Protein AF-A0A1M5QY00-F1 (afdb_monomer_lite)

Foldseek 3Di:
DEWDDWDWDCAPDPVHGAIKIKTKDQQDVQQQPFLVNPPCLLVLLCVVQVVCVVVVVCNVPGNRLVVVLLSLLLSLLVVLVQVVQQPDWDWDDDPVRMIIIIGTGHDPVSSVVSNVVSQCSSCVSVVHHHPDDDPPPDDDDDDDDDDDDDDDDDDDDDDDDD

pLDDT: mean 71.39, std 20.68, range [25.5, 92.38]

Sequence (162 aa):
MRLIEQHYLKGPNRWGRGNYLRLLIDLGDLHLAASADLPGVAERLTALLPGLEVRADVLQHQGLLAEMLGMVMLEMQRAAGNGSAAERLQLLIGRKGQVRMLISCESEAEGVKACAAAFAIFAAVLGERPAGQAAPRLPPKEVAPVALAMAAAMPAGTMHAP

Structure (mmCIF, N/CA/C/O backbone):
data_AF-A0A1M5QY00-F1
#
_entry.id   AF-A0A1M5QY00-F1
#
loop_
_atom_site.group_PDB
_atom_site.id
_atom_site.type_symbol
_atom_site.label_atom_id
_atom_site.label_alt_id
_atom_site.label_comp_id
_atom_site.label_asym_id
_atom_site.label_entity_id
_atom_site.label_seq_id
_atom_site.pdbx_PDB_ins_code
_atom_site.Cartn_x
_atom_site.Cartn_y
_atom_site.Cartn_z
_atom_site.occupancy
_atom_site.B_iso_or_equiv
_atom_site.auth_seq_id
_atom_site.auth_comp_id
_atom_site.auth_asym_id
_atom_site.auth_atom_id
_atom_site.pdbx_PDB_model_num
ATOM 1 N N . MET A 1 1 ? -9.649 -4.854 7.043 1.00 85.25 1 MET A N 1
ATOM 2 C CA . MET A 1 1 ? -9.308 -4.365 5.667 1.00 85.25 1 MET A CA 1
ATOM 3 C C . MET A 1 1 ? -9.172 -5.535 4.677 1.00 85.25 1 MET A C 1
ATOM 5 O O . MET A 1 1 ? -8.660 -6.577 5.074 1.00 85.25 1 MET A O 1
ATOM 9 N N . ARG A 1 2 ? -9.581 -5.398 3.399 1.00 88.56 2 ARG A N 1
ATOM 10 C CA . ARG A 1 2 ? -9.502 -6.472 2.375 1.00 88.56 2 ARG A CA 1
ATOM 11 C C . ARG A 1 2 ? -9.105 -5.976 0.973 1.00 88.56 2 ARG A C 1
ATOM 13 O O . ARG A 1 2 ? -9.612 -4.962 0.510 1.00 88.56 2 ARG A O 1
ATOM 20 N N . LEU A 1 3 ? -8.260 -6.728 0.261 1.00 89.50 3 LEU A N 1
ATOM 21 C CA . LEU A 1 3 ? -8.007 -6.523 -1.173 1.00 89.50 3 LEU A CA 1
ATOM 22 C C . LEU A 1 3 ? -9.107 -7.224 -1.990 1.00 89.50 3 LEU A C 1
ATOM 24 O O . LEU A 1 3 ? -9.299 -8.432 -1.857 1.00 89.50 3 LEU A O 1
ATOM 28 N N . ILE A 1 4 ? -9.853 -6.463 -2.793 1.00 90.44 4 ILE A N 1
ATOM 29 C CA . ILE A 1 4 ? -11.026 -6.939 -3.545 1.00 90.44 4 ILE A CA 1
ATOM 30 C C . ILE A 1 4 ? -10.657 -7.284 -4.986 1.00 90.44 4 ILE A C 1
ATOM 32 O O . ILE A 1 4 ? -10.998 -8.359 -5.467 1.00 90.44 4 ILE A O 1
ATOM 36 N N . GLU A 1 5 ? -9.954 -6.381 -5.668 1.00 90.56 5 GLU A N 1
ATOM 37 C CA . GLU A 1 5 ? -9.487 -6.590 -7.040 1.00 90.56 5 GLU A CA 1
ATOM 38 C C . GLU A 1 5 ? -8.031 -6.174 -7.177 1.00 90.56 5 GLU A C 1
ATOM 40 O O . GLU A 1 5 ? -7.592 -5.193 -6.572 1.00 90.56 5 GLU A O 1
ATOM 45 N N . GLN A 1 6 ? -7.326 -6.866 -8.066 1.00 92.12 6 GLN A N 1
ATOM 46 C CA . GLN A 1 6 ? -5.998 -6.498 -8.515 1.00 92.12 6 GLN A CA 1
ATOM 47 C C . GLN A 1 6 ? -5.881 -6.789 -10.008 1.00 92.12 6 GLN A C 1
ATOM 49 O O . GLN A 1 6 ? -6.037 -7.927 -10.437 1.00 92.12 6 GLN A O 1
ATOM 54 N N . HIS A 1 7 ? -5.601 -5.754 -10.794 1.00 91.75 7 HIS A N 1
ATOM 55 C CA . HIS A 1 7 ? -5.438 -5.867 -12.237 1.00 91.75 7 HIS A CA 1
ATOM 56 C C . HIS A 1 7 ? -4.179 -5.149 -12.689 1.00 91.75 7 HIS A C 1
ATOM 58 O O . HIS A 1 7 ? -4.009 -3.959 -12.424 1.00 91.75 7 HIS A O 1
ATOM 64 N N . TYR A 1 8 ? -3.330 -5.867 -13.413 1.00 90.25 8 TYR A N 1
ATOM 65 C CA . TYR A 1 8 ? -2.214 -5.274 -14.123 1.00 90.25 8 TYR A CA 1
ATOM 66 C C . TYR A 1 8 ? -2.689 -4.690 -15.453 1.00 90.25 8 TYR A C 1
ATOM 68 O O . TYR A 1 8 ? -3.460 -5.292 -16.198 1.00 90.25 8 TYR A O 1
ATOM 76 N N . LEU A 1 9 ? -2.248 -3.474 -15.725 1.00 90.88 9 LEU A N 1
ATOM 77 C CA . LEU A 1 9 ? -2.630 -2.668 -16.865 1.00 90.88 9 LEU A CA 1
ATOM 78 C C . LEU A 1 9 ? -1.365 -2.417 -17.669 1.00 90.88 9 LEU A C 1
ATOM 80 O O . LEU A 1 9 ? -0.555 -1.571 -17.294 1.00 90.88 9 LEU A O 1
ATOM 84 N N . LYS A 1 10 ? -1.199 -3.147 -18.772 1.00 89.94 10 LYS A N 1
ATOM 85 C CA . LYS A 1 10 ? -0.102 -2.892 -19.708 1.00 89.94 10 LYS A CA 1
ATOM 86 C C . LYS A 1 10 ? -0.285 -1.524 -20.368 1.00 89.94 10 LYS A C 1
ATOM 88 O O . LYS A 1 10 ? -1.409 -1.104 -20.652 1.00 89.94 10 LYS A O 1
ATOM 93 N N . GLY A 1 11 ? 0.809 -0.797 -20.540 1.00 84.19 11 GLY A N 1
ATOM 94 C CA . GLY A 1 11 ? 0.843 0.477 -21.247 1.00 84.19 11 GLY A CA 1
ATOM 95 C C . GLY A 1 11 ? 0.792 0.289 -22.771 1.00 84.19 11 GLY A C 1
ATOM 96 O O . GLY A 1 11 ? 1.170 -0.778 -23.260 1.00 84.19 11 GLY A O 1
ATOM 97 N N . PRO A 1 12 ? 0.358 1.313 -23.532 1.00 86.56 12 PRO A N 1
ATOM 98 C CA . PRO A 1 12 ? -0.356 2.513 -23.089 1.00 86.56 12 PRO A CA 1
ATOM 99 C C . PRO A 1 12 ? -1.812 2.193 -22.711 1.00 86.56 12 PRO A C 1
ATOM 101 O O . PRO A 1 12 ? -2.476 1.387 -23.355 1.00 86.56 12 PRO A O 1
ATOM 104 N N . ASN A 1 13 ? -2.337 2.865 -21.688 1.00 85.75 13 ASN A N 1
ATOM 105 C CA . ASN A 1 13 ? -3.712 2.701 -21.213 1.00 85.75 13 ASN A CA 1
ATOM 106 C C . ASN A 1 13 ? -4.334 4.061 -20.854 1.00 85.75 13 ASN A C 1
ATOM 108 O O . ASN A 1 13 ? -3.675 5.100 -20.896 1.00 85.75 13 ASN A O 1
ATOM 112 N N . ARG A 1 14 ? -5.617 4.071 -20.467 1.00 87.56 14 ARG A N 1
ATOM 113 C CA . ARG A 1 14 ? -6.349 5.316 -20.155 1.00 87.56 14 ARG A CA 1
ATOM 114 C C . ARG A 1 14 ? -5.757 6.144 -19.000 1.00 87.56 14 ARG A C 1
ATOM 116 O O . ARG A 1 14 ? -6.176 7.279 -18.814 1.00 87.56 14 ARG A O 1
ATOM 123 N N . TRP A 1 15 ? -4.840 5.583 -18.208 1.00 84.19 15 TRP A N 1
ATOM 124 C CA . TRP A 1 15 ? -4.200 6.252 -17.069 1.00 84.19 15 TRP A CA 1
ATOM 125 C C . TRP A 1 15 ? -2.782 6.746 -17.378 1.00 84.19 15 TRP A C 1
ATOM 127 O O . TRP A 1 15 ? -2.212 7.521 -16.611 1.00 84.19 15 TRP A O 1
ATOM 137 N N . GLY A 1 16 ? -2.207 6.342 -18.512 1.00 83.44 16 GLY A N 1
ATOM 138 C CA . GLY A 1 16 ? -0.933 6.855 -18.989 1.00 83.44 16 GLY A CA 1
ATOM 139 C C . GLY A 1 16 ? -0.209 5.899 -19.928 1.00 83.44 16 GLY A C 1
ATOM 140 O O . GLY A 1 16 ? -0.725 4.864 -20.344 1.00 83.44 16 GLY A O 1
ATOM 141 N N . ARG A 1 17 ? 1.031 6.262 -20.256 1.00 86.81 17 ARG A N 1
ATOM 142 C CA . ARG A 1 17 ? 1.884 5.478 -21.161 1.00 86.81 17 ARG A CA 1
ATOM 143 C C . ARG A 1 17 ? 2.516 4.250 -20.497 1.00 86.81 17 ARG A C 1
ATOM 145 O O . ARG A 1 17 ? 2.884 3.323 -21.204 1.00 86.81 17 ARG A O 1
ATOM 152 N N . GLY A 1 18 ? 2.635 4.255 -19.169 1.00 85.56 18 GLY A N 1
ATOM 153 C CA . GLY A 1 18 ? 3.272 3.192 -18.395 1.00 85.56 18 GLY A CA 1
ATOM 154 C C . GLY A 1 18 ? 2.344 2.044 -18.001 1.00 85.56 18 GLY A C 1
ATOM 155 O O . GLY A 1 18 ? 1.124 2.087 -18.195 1.00 85.56 18 GLY A O 1
ATOM 156 N N . ASN A 1 19 ? 2.963 1.030 -17.408 1.00 89.50 19 ASN A N 1
ATOM 157 C CA . ASN A 1 19 ? 2.292 -0.097 -16.786 1.00 89.50 19 ASN A CA 1
ATOM 158 C C . ASN A 1 19 ? 1.809 0.293 -15.376 1.00 89.50 19 ASN A C 1
ATOM 160 O O . ASN A 1 19 ? 2.506 1.001 -14.645 1.00 89.50 19 ASN A O 1
ATOM 164 N N . TYR A 1 20 ? 0.619 -0.165 -14.990 1.00 90.50 20 TYR A N 1
ATOM 165 C CA . TYR A 1 20 ? 0.042 0.119 -13.673 1.00 90.50 20 TYR A CA 1
ATOM 166 C C . TYR A 1 20 ? -0.585 -1.123 -13.056 1.00 90.50 20 TYR A C 1
ATOM 168 O O . TYR A 1 20 ? -1.229 -1.911 -13.739 1.00 90.50 20 TYR A O 1
ATOM 176 N N . LEU A 1 21 ? -0.514 -1.236 -11.738 1.00 91.56 21 LEU A N 1
ATOM 177 C CA . LEU A 1 21 ? -1.414 -2.063 -10.954 1.00 91.56 21 LEU A CA 1
ATOM 178 C C . LEU A 1 21 ? -2.584 -1.217 -10.478 1.00 91.56 21 LEU A C 1
ATOM 180 O O . LEU A 1 21 ? -2.422 -0.242 -9.745 1.00 91.56 21 LEU A O 1
ATOM 184 N N . ARG A 1 22 ? -3.785 -1.618 -10.887 1.00 92.38 22 ARG A N 1
ATOM 185 C CA . ARG A 1 22 ? -5.037 -1.111 -10.342 1.00 92.38 22 ARG A CA 1
ATOM 186 C C . ARG A 1 22 ? -5.508 -2.042 -9.239 1.00 92.38 22 ARG A C 1
ATOM 188 O O . ARG A 1 22 ? -5.820 -3.202 -9.498 1.00 92.38 22 ARG A O 1
ATOM 195 N N . LEU A 1 23 ? -5.638 -1.498 -8.041 1.00 92.00 23 LEU A N 1
ATOM 196 C CA . LEU A 1 23 ? -6.158 -2.184 -6.868 1.00 92.00 23 LEU A CA 1
ATOM 197 C C . LEU A 1 23 ? -7.530 -1.617 -6.511 1.00 92.00 23 LEU A C 1
ATOM 199 O O . LEU A 1 23 ? -7.765 -0.412 -6.631 1.00 92.00 23 LEU A O 1
ATOM 203 N N . LEU A 1 24 ? -8.434 -2.480 -6.063 1.00 91.06 24 LEU A N 1
ATOM 204 C CA . LEU A 1 24 ? -9.639 -2.089 -5.340 1.00 91.06 24 LEU A CA 1
ATOM 205 C C . LEU A 1 24 ? -9.526 -2.651 -3.930 1.00 91.06 24 LEU A C 1
ATOM 207 O O . LEU A 1 24 ? -9.431 -3.864 -3.755 1.00 91.06 24 LEU A O 1
ATOM 211 N N . ILE A 1 25 ? -9.524 -1.768 -2.943 1.00 89.88 25 ILE A N 1
ATOM 212 C CA . ILE A 1 25 ? -9.300 -2.107 -1.544 1.00 89.88 25 ILE A CA 1
ATOM 213 C C . ILE A 1 25 ? -10.528 -1.684 -0.757 1.00 89.88 25 ILE A C 1
ATOM 215 O O . ILE A 1 25 ? -11.003 -0.560 -0.896 1.00 89.88 25 ILE A O 1
ATOM 219 N N . ASP A 1 26 ? -11.028 -2.589 0.069 1.00 88.75 26 ASP A N 1
ATOM 220 C CA . ASP A 1 26 ? -12.066 -2.321 1.049 1.00 88.75 26 ASP A CA 1
ATOM 221 C C . ASP A 1 26 ? -11.415 -2.007 2.401 1.00 88.75 26 ASP A C 1
ATOM 223 O O . ASP A 1 26 ? -10.815 -2.870 3.055 1.00 88.75 26 ASP A O 1
ATOM 227 N N . LEU A 1 27 ? -11.494 -0.737 2.785 1.00 83.69 27 LEU A N 1
ATOM 228 C CA . LEU A 1 27 ? -11.048 -0.228 4.075 1.00 83.69 27 LEU A CA 1
ATOM 229 C C . LEU A 1 27 ? -12.155 -0.332 5.136 1.00 83.69 27 LEU A C 1
ATOM 231 O O . LEU A 1 27 ? -11.859 -0.167 6.316 1.00 83.69 27 LEU A O 1
ATOM 235 N N . GLY A 1 28 ? -13.401 -0.638 4.759 1.00 84.81 28 GLY A N 1
ATOM 236 C CA . GLY A 1 28 ? -14.534 -0.675 5.682 1.00 84.81 28 GLY A CA 1
ATOM 237 C C . GLY A 1 28 ? -14.669 0.638 6.452 1.00 84.81 28 GLY A C 1
ATOM 238 O O . GLY A 1 28 ? -14.642 1.725 5.868 1.00 84.81 28 GLY A O 1
ATOM 239 N N . ASP A 1 29 ? -14.753 0.550 7.776 1.00 81.88 29 ASP A N 1
ATOM 240 C CA . ASP A 1 29 ? -14.883 1.719 8.653 1.00 81.88 29 ASP A CA 1
ATOM 241 C C . ASP A 1 29 ? -13.619 2.594 8.688 1.00 81.88 29 ASP A C 1
ATOM 243 O O . ASP A 1 29 ? -13.700 3.786 8.969 1.00 81.88 29 ASP A O 1
ATOM 247 N N . LEU A 1 30 ? -12.464 2.053 8.284 1.00 80.88 30 LEU A N 1
ATOM 248 C CA . LEU A 1 30 ? -11.189 2.777 8.252 1.00 80.88 30 LEU A CA 1
ATOM 249 C C . LEU A 1 30 ? -11.057 3.739 7.060 1.00 80.88 30 LEU A C 1
ATOM 251 O O . LEU A 1 30 ? -10.057 4.443 6.951 1.00 80.88 30 LEU A O 1
ATOM 255 N N . HIS A 1 31 ? -12.032 3.787 6.145 1.00 77.06 31 HIS A N 1
ATOM 256 C CA . HIS A 1 31 ? -11.928 4.593 4.919 1.00 77.06 31 HIS A CA 1
ATOM 257 C C . HIS A 1 31 ? -11.858 6.113 5.145 1.00 77.06 31 HIS A C 1
ATOM 259 O O . HIS A 1 31 ? -11.417 6.823 4.245 1.00 77.06 31 HIS A O 1
ATOM 265 N N . LEU A 1 32 ? -12.296 6.600 6.312 1.00 78.69 32 LEU A N 1
ATOM 266 C CA . LEU A 1 32 ? -12.206 8.010 6.720 1.00 78.69 32 LEU A CA 1
ATOM 267 C C . LEU A 1 32 ? -11.278 8.224 7.916 1.00 78.69 32 LEU A C 1
ATOM 269 O O . LEU A 1 32 ? -11.150 9.354 8.374 1.00 78.69 32 LEU A O 1
ATOM 273 N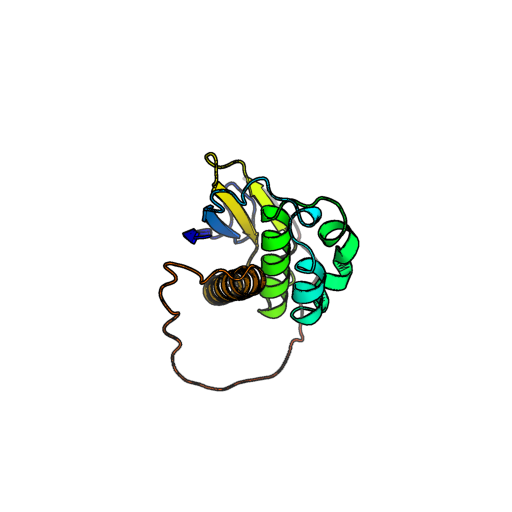 N . ALA A 1 33 ? -10.665 7.157 8.429 1.00 79.38 33 ALA A N 1
ATOM 274 C CA . ALA A 1 33 ? -9.737 7.280 9.536 1.00 79.38 33 ALA A CA 1
ATOM 275 C C . ALA A 1 33 ? -8.460 7.980 9.051 1.00 79.38 33 ALA A C 1
ATOM 277 O O . ALA A 1 33 ? -7.952 7.696 7.958 1.00 79.38 33 ALA A O 1
ATOM 278 N N . ALA A 1 34 ? -7.955 8.889 9.873 1.00 76.00 34 ALA A N 1
ATOM 279 C CA . ALA A 1 34 ? -6.679 9.553 9.691 1.00 76.00 34 ALA A CA 1
ATOM 280 C C . ALA A 1 34 ? -5.593 8.872 10.532 1.00 76.00 34 ALA A C 1
ATOM 282 O O . ALA A 1 34 ? -5.876 8.152 11.491 1.00 76.00 34 ALA A O 1
ATOM 283 N N . SER A 1 35 ? -4.326 9.141 10.216 1.00 70.62 35 SER A N 1
ATOM 284 C CA . SER A 1 35 ? -3.196 8.672 11.029 1.00 70.62 35 SER A CA 1
ATOM 285 C C . SER A 1 35 ? -3.300 9.094 12.503 1.00 70.62 35 SER A C 1
ATOM 287 O O . SER A 1 35 ? -2.951 8.321 13.393 1.00 70.62 35 SER A O 1
ATOM 289 N N . ALA A 1 36 ? -3.851 10.284 12.765 1.00 69.56 36 ALA A N 1
ATOM 290 C CA . ALA A 1 36 ? -4.085 10.811 14.110 1.00 69.56 36 ALA A CA 1
ATOM 291 C C . ALA A 1 36 ? -5.093 9.983 14.929 1.00 69.56 36 ALA A C 1
ATOM 293 O O . ALA A 1 36 ? -5.000 9.956 16.155 1.00 69.56 36 ALA A O 1
ATOM 294 N N . ASP A 1 37 ? -6.013 9.274 14.267 1.00 75.50 37 ASP A N 1
ATOM 295 C CA . ASP A 1 37 ? -6.981 8.394 14.930 1.00 75.50 37 ASP A CA 1
ATOM 296 C C . ASP A 1 37 ? -6.340 7.073 15.384 1.00 75.50 37 ASP A C 1
ATOM 298 O O . ASP A 1 37 ? -6.948 6.311 16.137 1.00 75.50 37 ASP A O 1
ATOM 302 N N . LEU A 1 38 ? -5.106 6.787 14.942 1.00 77.62 38 LEU A N 1
ATOM 303 C CA . LEU A 1 38 ? -4.397 5.536 15.200 1.00 77.62 38 LEU A CA 1
ATOM 304 C C . LEU A 1 38 ? -2.996 5.773 15.793 1.00 77.62 38 LEU A C 1
ATOM 306 O O . LEU A 1 38 ? -1.980 5.625 15.099 1.00 77.62 38 LEU A O 1
ATOM 310 N N . PRO A 1 39 ? -2.912 6.077 17.100 1.00 75.12 39 PRO A N 1
ATOM 311 C CA . PRO A 1 39 ? -1.648 6.357 17.769 1.00 75.12 39 PRO A CA 1
ATOM 312 C C . PRO A 1 39 ? -0.608 5.240 17.580 1.00 75.12 39 PRO A C 1
ATOM 314 O O . PRO A 1 39 ? -0.890 4.044 17.731 1.00 75.12 39 PRO A O 1
ATOM 317 N N . GLY A 1 40 ? 0.628 5.622 17.262 1.00 78.06 40 GLY A N 1
ATOM 318 C CA . GL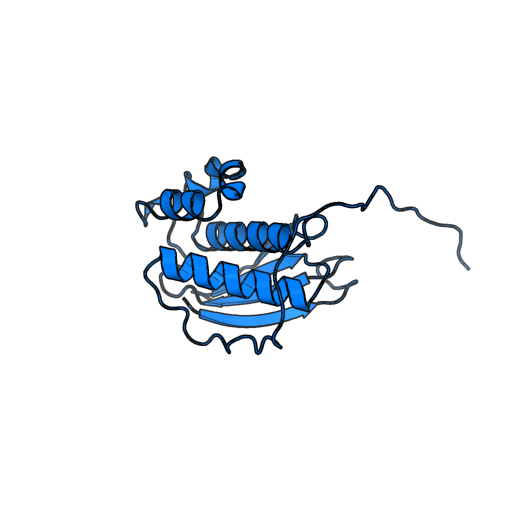Y A 1 40 ? 1.743 4.690 17.116 1.00 78.06 40 GLY A CA 1
ATOM 319 C C . GLY A 1 40 ? 1.830 3.987 15.754 1.00 78.06 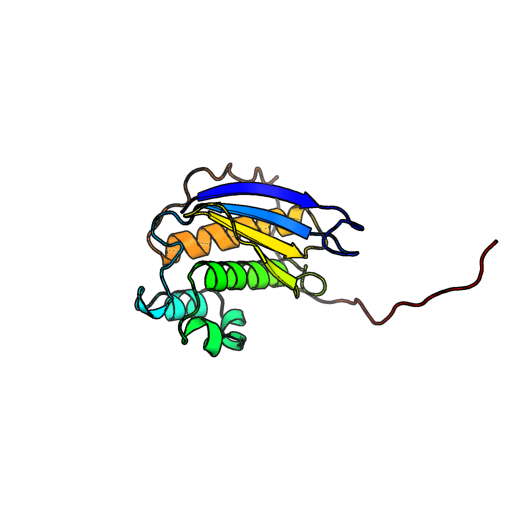40 GLY A C 1
ATOM 320 O O . GLY A 1 40 ? 2.783 3.240 15.535 1.00 78.06 40 GLY A O 1
ATOM 321 N N . VAL A 1 41 ? 0.842 4.126 14.856 1.00 82.75 41 VAL A N 1
ATOM 322 C CA . VAL A 1 41 ? 0.875 3.457 13.537 1.00 82.75 41 VAL A CA 1
ATOM 323 C C . VAL A 1 41 ? 2.000 4.009 12.670 1.00 82.75 41 VAL A C 1
ATOM 325 O O . VAL A 1 41 ? 2.736 3.223 12.075 1.00 82.75 41 VAL A O 1
ATOM 328 N N . ALA A 1 42 ? 2.145 5.334 12.610 1.00 79.31 42 ALA A N 1
ATOM 329 C CA . ALA A 1 42 ? 3.190 5.977 11.821 1.00 79.31 42 ALA A CA 1
ATOM 330 C C . ALA A 1 42 ? 4.581 5.539 12.300 1.00 79.31 42 ALA A C 1
ATOM 332 O O . ALA A 1 42 ? 5.395 5.097 11.500 1.00 79.31 42 ALA A O 1
ATOM 333 N N . GLU A 1 43 ? 4.816 5.546 13.611 1.00 80.50 43 GLU A N 1
ATOM 334 C CA . GLU A 1 43 ? 6.075 5.146 14.238 1.00 80.50 43 GLU A CA 1
ATOM 335 C C . GLU A 1 43 ? 6.409 3.679 13.951 1.00 80.50 43 GLU A C 1
ATOM 337 O O . GLU A 1 43 ? 7.542 3.356 13.594 1.00 80.50 43 GLU A O 1
ATOM 342 N N . ARG A 1 44 ? 5.418 2.780 14.052 1.00 85.00 44 ARG A N 1
ATOM 343 C CA . ARG A 1 44 ? 5.599 1.358 13.723 1.00 85.00 44 ARG A CA 1
ATOM 344 C C . ARG A 1 44 ? 5.903 1.148 12.240 1.00 85.00 44 ARG A C 1
ATOM 346 O O . ARG A 1 44 ? 6.754 0.324 11.920 1.00 85.00 44 ARG A O 1
ATOM 353 N N . LEU A 1 45 ? 5.229 1.869 11.341 1.00 83.44 45 LEU A N 1
ATOM 354 C CA . LEU A 1 45 ? 5.502 1.784 9.902 1.00 83.44 45 LEU A CA 1
ATOM 355 C C . LEU A 1 45 ? 6.904 2.281 9.574 1.00 83.44 45 LEU A C 1
ATOM 357 O O . LEU A 1 45 ? 7.626 1.590 8.866 1.00 83.44 45 LEU A O 1
ATOM 361 N N . THR A 1 46 ? 7.302 3.424 10.124 1.00 81.88 46 THR A N 1
ATOM 362 C CA . THR A 1 46 ? 8.637 3.990 9.929 1.00 81.88 46 THR A CA 1
ATOM 363 C C . THR A 1 46 ? 9.730 3.058 10.452 1.00 81.88 46 THR A C 1
ATOM 365 O O . THR A 1 46 ? 10.722 2.833 9.766 1.00 81.88 46 THR A O 1
ATOM 368 N N . ALA A 1 47 ? 9.524 2.426 11.612 1.00 84.00 47 ALA A N 1
ATOM 369 C CA . ALA A 1 47 ? 10.468 1.448 12.153 1.00 84.00 47 ALA A CA 1
ATOM 370 C C . ALA A 1 47 ? 10.626 0.197 11.265 1.00 84.00 47 ALA A C 1
ATOM 372 O O . ALA A 1 47 ? 11.706 -0.388 11.211 1.00 84.00 47 ALA A O 1
ATOM 373 N N . LEU A 1 48 ? 9.559 -0.227 10.576 1.00 83.81 48 LEU A N 1
ATOM 374 C CA . LEU A 1 48 ? 9.585 -1.380 9.666 1.00 83.81 48 LEU A CA 1
ATOM 375 C C . LEU A 1 48 ? 10.087 -1.024 8.262 1.00 83.81 48 LEU A C 1
ATOM 377 O O . LEU A 1 48 ? 10.652 -1.874 7.576 1.00 83.81 48 LEU A O 1
ATOM 381 N N . LEU A 1 49 ? 9.841 0.207 7.824 1.00 83.25 49 LEU A N 1
ATOM 382 C CA . LEU A 1 49 ? 10.103 0.702 6.479 1.00 83.25 49 LEU A CA 1
ATOM 383 C C . LEU A 1 49 ? 10.783 2.074 6.584 1.00 83.25 49 LEU A C 1
ATOM 385 O O . LEU A 1 49 ? 10.130 3.098 6.380 1.00 83.25 49 LEU A O 1
ATOM 389 N N . PRO A 1 50 ? 12.094 2.119 6.879 1.00 71.31 50 PRO A N 1
ATOM 390 C CA . PRO A 1 50 ? 12.801 3.378 7.125 1.00 71.31 50 PRO A CA 1
ATOM 391 C C . PRO A 1 50 ? 12.798 4.324 5.913 1.00 71.31 50 PRO A C 1
ATOM 393 O O . PRO A 1 50 ? 12.871 5.537 6.076 1.00 71.31 50 PRO A O 1
ATOM 396 N N . GLY A 1 51 ? 12.613 3.815 4.687 1.00 71.94 51 GLY A N 1
ATOM 397 C CA . GLY A 1 51 ? 12.439 4.655 3.492 1.00 71.94 51 GLY A C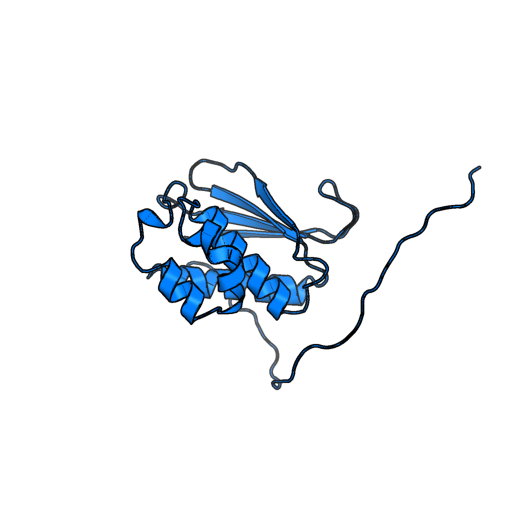A 1
ATOM 398 C C . GLY A 1 51 ? 11.170 5.524 3.500 1.00 71.94 51 GLY A C 1
ATOM 399 O O . GLY A 1 51 ? 11.075 6.490 2.739 1.00 71.94 51 GLY A O 1
ATOM 400 N N . LEU A 1 52 ? 10.220 5.250 4.402 1.00 73.62 52 LEU A N 1
ATOM 401 C CA . LEU A 1 52 ? 9.039 6.086 4.625 1.00 73.62 52 LEU A CA 1
ATOM 402 C C . LEU A 1 52 ? 9.336 7.387 5.389 1.00 73.62 52 LEU A C 1
ATOM 404 O O . LEU A 1 52 ? 8.511 8.299 5.328 1.00 73.62 52 LEU A O 1
ATOM 408 N N . GLU A 1 53 ? 10.492 7.519 6.055 1.00 60.62 53 GLU A N 1
ATOM 409 C CA . GLU A 1 53 ? 10.879 8.731 6.808 1.00 60.62 53 GLU A CA 1
ATOM 410 C C . GLU A 1 53 ? 10.879 9.993 5.943 1.00 60.62 53 GLU A C 1
ATOM 412 O O . GLU A 1 53 ? 10.534 11.078 6.406 1.00 60.62 53 GLU A O 1
ATOM 417 N N . VAL A 1 54 ? 11.176 9.844 4.650 1.00 56.59 54 VAL A N 1
ATOM 418 C CA . VAL A 1 54 ? 11.183 10.942 3.670 1.00 56.59 54 VAL A CA 1
ATOM 419 C C . VAL A 1 54 ? 9.781 11.548 3.479 1.00 56.59 54 VAL A C 1
ATOM 421 O O . VAL A 1 54 ? 9.640 12.614 2.888 1.00 56.59 54 VAL A O 1
ATOM 424 N N . ARG A 1 55 ? 8.730 10.876 3.966 1.00 60.47 55 ARG A N 1
ATOM 425 C CA . ARG A 1 55 ? 7.321 11.288 3.857 1.00 60.47 55 ARG A CA 1
ATOM 426 C C . ARG A 1 55 ? 6.630 11.344 5.219 1.00 60.47 55 ARG A C 1
ATOM 428 O O . ARG A 1 55 ? 5.420 11.133 5.326 1.00 60.47 55 ARG A O 1
ATOM 435 N N . ALA A 1 56 ? 7.422 11.618 6.257 1.00 58.25 56 ALA A N 1
ATOM 436 C CA . ALA A 1 56 ? 6.971 11.755 7.635 1.00 58.25 56 ALA A CA 1
ATOM 437 C C . ALA A 1 56 ? 5.890 12.833 7.801 1.00 58.25 56 ALA A C 1
ATOM 439 O O . ALA A 1 56 ? 4.980 12.636 8.592 1.00 58.25 56 ALA A O 1
ATOM 440 N N . ASP A 1 57 ? 5.916 13.907 7.013 1.00 58.25 57 ASP A N 1
ATOM 441 C CA . ASP A 1 57 ? 4.890 14.955 6.996 1.00 58.25 57 ASP A CA 1
ATOM 442 C C . ASP A 1 57 ? 3.497 14.405 6.644 1.00 58.25 57 ASP A C 1
ATOM 444 O O . ASP A 1 57 ? 2.527 14.675 7.347 1.00 58.25 57 ASP A O 1
ATOM 448 N N . VAL A 1 58 ? 3.401 13.547 5.624 1.00 58.28 58 VAL A N 1
ATOM 449 C CA . VAL A 1 58 ? 2.145 12.885 5.220 1.00 58.28 58 VAL A CA 1
ATOM 450 C C . VAL A 1 58 ? 1.700 11.842 6.252 1.00 58.28 58 VAL A C 1
ATOM 452 O O . VAL A 1 58 ? 0.507 11.628 6.458 1.00 58.28 58 VAL A O 1
ATOM 455 N N . LEU A 1 59 ? 2.653 11.191 6.924 1.00 57.47 59 LEU A N 1
ATOM 456 C CA . LEU A 1 59 ? 2.367 10.215 7.980 1.00 57.47 59 LEU A CA 1
ATOM 457 C C . LEU A 1 59 ? 1.927 10.889 9.293 1.00 57.47 59 LEU A C 1
ATOM 459 O O . LEU A 1 59 ? 1.090 10.341 10.011 1.00 57.47 59 LEU A O 1
ATOM 463 N N . GLN A 1 60 ? 2.457 12.077 9.595 1.00 53.03 60 GLN A N 1
ATOM 464 C CA . GLN A 1 60 ? 2.255 12.811 10.848 1.00 53.03 60 GLN A CA 1
ATOM 465 C C . GLN A 1 60 ? 1.144 13.871 10.769 1.00 53.03 60 GLN A C 1
ATOM 467 O O . GLN A 1 60 ? 0.661 14.322 11.810 1.00 53.03 60 GLN A O 1
ATOM 472 N N . HIS A 1 61 ? 0.702 14.275 9.572 1.00 47.38 61 HIS A N 1
ATOM 473 C CA . HIS A 1 61 ? -0.347 15.284 9.393 1.00 47.38 61 HIS A CA 1
ATOM 474 C C . HIS A 1 61 ? -1.544 14.747 8.613 1.00 47.38 61 HIS A C 1
ATOM 476 O O . HIS A 1 61 ? -1.567 14.787 7.390 1.00 47.38 61 HIS A O 1
ATOM 482 N N . GLN A 1 62 ? -2.567 14.299 9.349 1.00 51.75 62 GLN A N 1
ATOM 483 C CA . GLN A 1 62 ? -3.955 14.114 8.889 1.00 51.75 62 GLN A CA 1
ATOM 484 C C . GLN A 1 62 ? -4.170 13.286 7.605 1.00 51.75 62 GLN A C 1
ATOM 486 O O . GLN A 1 62 ? -5.270 13.303 7.055 1.00 51.75 62 GLN A O 1
ATOM 491 N N . GLY A 1 63 ? -3.168 12.531 7.146 1.00 58.50 63 GLY A N 1
ATOM 492 C CA . GLY A 1 63 ? -3.300 11.666 5.983 1.00 58.50 63 GLY A CA 1
ATOM 493 C C . GLY A 1 63 ? -4.325 10.571 6.251 1.00 58.50 63 GLY A C 1
ATOM 494 O O . GLY A 1 63 ? -4.288 9.916 7.301 1.00 58.50 63 GLY A O 1
ATOM 495 N N . LEU A 1 64 ? -5.246 10.366 5.310 1.00 75.81 64 LEU A N 1
ATOM 496 C CA . LEU A 1 64 ? -6.202 9.263 5.396 1.00 75.81 64 LEU A CA 1
ATOM 497 C C . LEU A 1 64 ? -5.436 7.937 5.364 1.00 75.81 64 LEU A C 1
ATOM 499 O O . LEU A 1 64 ? -4.412 7.811 4.690 1.00 75.81 64 LEU A O 1
ATOM 503 N N . LEU A 1 65 ? -5.959 6.894 6.008 1.00 82.94 65 LEU A N 1
ATOM 504 C CA . LEU A 1 65 ? -5.329 5.566 5.979 1.00 82.94 65 LEU A CA 1
ATOM 505 C C . LEU A 1 65 ? -5.082 5.052 4.555 1.00 82.94 65 LEU A C 1
ATOM 507 O O . LEU A 1 65 ? -4.117 4.332 4.309 1.00 82.94 65 LEU A O 1
ATOM 511 N N . ALA A 1 66 ? -5.935 5.442 3.607 1.00 83.75 66 ALA A N 1
ATOM 512 C CA . ALA A 1 66 ? -5.739 5.174 2.189 1.00 83.75 66 ALA A CA 1
ATOM 513 C C . ALA A 1 66 ? -4.428 5.771 1.644 1.00 83.75 66 ALA A C 1
ATOM 515 O O . ALA A 1 66 ? -3.725 5.121 0.875 1.00 83.75 66 ALA A O 1
ATOM 516 N N . GLU A 1 67 ? -4.085 6.993 2.038 1.00 83.12 67 GLU A N 1
ATOM 517 C CA . GLU A 1 67 ? -2.853 7.660 1.617 1.00 83.12 67 GLU A CA 1
ATOM 518 C C . GLU A 1 67 ? -1.643 6.973 2.236 1.00 83.12 67 GLU A C 1
ATOM 520 O O . GLU A 1 67 ? -0.713 6.624 1.511 1.00 83.12 67 GLU A O 1
ATOM 525 N N . MET A 1 68 ? -1.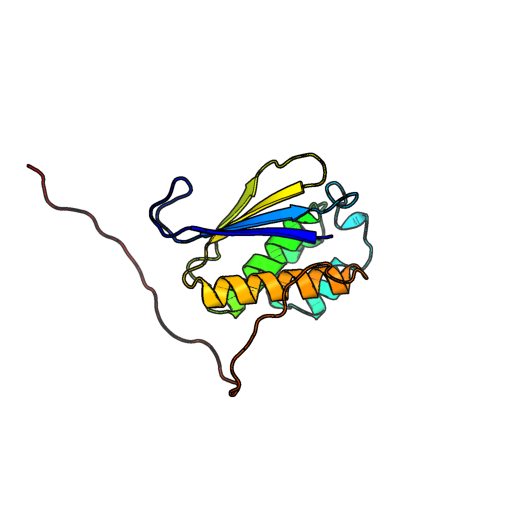697 6.663 3.536 1.00 85.50 68 MET A N 1
ATOM 526 C CA . MET A 1 68 ? -0.641 5.906 4.215 1.00 85.50 68 MET A CA 1
ATOM 527 C C . MET A 1 68 ? -0.428 4.521 3.593 1.00 85.50 68 MET A C 1
ATOM 529 O O . MET A 1 68 ? 0.703 4.094 3.386 1.00 85.50 68 MET A O 1
ATOM 533 N N . LEU A 1 69 ? -1.497 3.805 3.245 1.00 88.19 69 LEU A N 1
ATOM 534 C CA . LEU A 1 69 ? -1.370 2.521 2.559 1.00 88.19 69 LEU A CA 1
ATOM 535 C C . LEU A 1 69 ? -0.736 2.693 1.176 1.00 88.19 69 LEU A C 1
ATOM 537 O O . LEU A 1 69 ? 0.154 1.927 0.807 1.00 88.19 69 LEU A O 1
ATOM 541 N N . GLY A 1 70 ? -1.150 3.719 0.431 1.00 88.44 70 GLY A N 1
ATOM 542 C CA . GLY A 1 70 ? -0.515 4.083 -0.830 1.00 88.44 70 GLY A CA 1
ATOM 543 C C . GLY A 1 70 ? 0.981 4.353 -0.661 1.00 88.44 70 GLY A C 1
ATOM 544 O O . GLY A 1 70 ? 1.772 3.958 -1.514 1.00 88.44 70 GLY A O 1
ATOM 545 N N . MET A 1 71 ? 1.383 4.930 0.472 1.00 86.00 71 MET A N 1
ATOM 546 C CA . MET A 1 71 ? 2.784 5.157 0.808 1.00 86.00 71 MET A CA 1
ATOM 547 C C . MET A 1 71 ? 3.597 3.904 0.990 1.00 86.00 71 MET A C 1
ATOM 549 O O . MET A 1 71 ? 4.633 3.736 0.346 1.00 86.00 71 MET A O 1
ATOM 553 N N . VAL A 1 72 ? 3.093 3.017 1.835 1.00 88.38 72 VAL A N 1
ATOM 554 C CA . VAL A 1 72 ? 3.691 1.706 2.041 1.00 88.38 72 VAL A CA 1
ATOM 555 C C . VAL A 1 72 ? 3.791 0.973 0.708 1.00 88.38 72 VAL A C 1
ATOM 557 O O . VAL A 1 72 ? 4.819 0.381 0.404 1.00 88.38 72 VAL A O 1
ATOM 560 N N . MET A 1 73 ? 2.757 1.050 -0.133 1.00 88.75 73 MET A N 1
ATOM 561 C CA . MET A 1 73 ? 2.782 0.412 -1.443 1.00 88.75 73 MET A CA 1
ATOM 562 C C . MET A 1 73 ? 3.860 0.986 -2.361 1.00 88.75 73 MET A C 1
ATOM 564 O O . MET A 1 73 ? 4.600 0.199 -2.942 1.00 88.75 73 MET A O 1
ATOM 568 N N . LEU A 1 74 ? 3.994 2.311 -2.482 1.00 86.69 74 LEU A N 1
ATOM 569 C CA . LEU A 1 74 ? 5.056 2.912 -3.299 1.00 86.69 74 LEU A CA 1
ATOM 570 C C . LEU A 1 74 ? 6.447 2.511 -2.801 1.00 86.69 74 LEU A C 1
ATOM 572 O O . LEU A 1 74 ? 7.315 2.185 -3.608 1.00 86.69 74 LEU A O 1
ATOM 576 N N . GLU A 1 75 ? 6.646 2.485 -1.485 1.00 85.06 75 GLU A N 1
ATOM 577 C CA . GLU A 1 75 ? 7.923 2.081 -0.901 1.00 85.06 75 GLU A CA 1
ATOM 578 C C . GLU A 1 75 ? 8.242 0.612 -1.195 1.00 85.06 75 GLU A C 1
ATOM 580 O O . GLU A 1 75 ? 9.340 0.285 -1.639 1.00 85.06 75 GLU A O 1
ATOM 585 N N . MET A 1 76 ? 7.254 -0.278 -1.078 1.00 87.88 76 MET A N 1
ATOM 586 C CA . MET A 1 76 ? 7.438 -1.682 -1.445 1.00 87.88 76 MET A CA 1
ATOM 587 C C . MET A 1 76 ? 7.680 -1.870 -2.945 1.00 87.88 76 MET A C 1
ATOM 589 O O . MET A 1 76 ? 8.443 -2.754 -3.330 1.00 87.88 76 MET A O 1
ATOM 593 N N . GLN A 1 77 ? 7.068 -1.050 -3.806 1.00 85.81 77 GLN A N 1
ATOM 594 C CA . GLN A 1 77 ? 7.358 -1.076 -5.241 1.00 85.81 77 GLN A CA 1
ATOM 595 C C . GLN A 1 77 ? 8.809 -0.671 -5.522 1.00 85.81 77 GLN A C 1
ATOM 597 O O . GLN A 1 77 ? 9.486 -1.346 -6.298 1.00 85.81 77 GLN A O 1
ATOM 602 N N . ARG A 1 78 ? 9.306 0.384 -4.860 1.00 83.62 78 ARG A N 1
ATOM 603 C CA . ARG A 1 78 ? 10.711 0.812 -4.947 1.00 83.62 78 ARG A CA 1
ATOM 604 C C . ARG A 1 78 ? 11.657 -0.288 -4.475 1.00 83.62 78 ARG A C 1
ATOM 606 O O . ARG A 1 78 ? 12.588 -0.628 -5.201 1.00 83.62 78 ARG A O 1
ATOM 613 N N . ALA A 1 79 ? 11.375 -0.896 -3.323 1.00 83.81 79 ALA A N 1
ATOM 614 C CA . ALA A 1 79 ? 12.152 -2.013 -2.787 1.00 83.81 79 ALA A CA 1
ATOM 615 C C . ALA A 1 79 ? 12.150 -3.241 -3.717 1.00 83.81 79 ALA A C 1
ATOM 617 O O . ALA A 1 79 ? 13.128 -3.983 -3.769 1.00 83.81 79 ALA A O 1
ATOM 618 N N . ALA A 1 80 ? 11.076 -3.436 -4.486 1.00 82.06 80 ALA A N 1
ATOM 619 C CA . ALA A 1 80 ? 10.960 -4.489 -5.489 1.00 82.06 80 ALA A CA 1
ATOM 620 C C . ALA A 1 80 ? 11.589 -4.136 -6.849 1.00 82.06 80 ALA A C 1
ATOM 622 O O . ALA A 1 80 ? 11.374 -4.866 -7.807 1.00 82.06 80 ALA A O 1
ATOM 623 N N . GLY A 1 81 ? 12.329 -3.028 -6.956 1.00 78.56 81 GLY A N 1
ATOM 624 C CA . GLY A 1 81 ? 13.013 -2.631 -8.190 1.00 78.56 81 GLY A CA 1
ATOM 625 C C . GLY A 1 81 ? 12.170 -1.799 -9.157 1.00 78.56 81 GLY A C 1
ATOM 626 O O . GLY A 1 81 ? 12.684 -1.368 -10.179 1.00 78.56 81 GLY A O 1
ATOM 627 N N . ASN A 1 82 ? 10.918 -1.469 -8.822 1.00 71.31 82 ASN A N 1
ATOM 628 C CA . ASN A 1 82 ? 10.040 -0.651 -9.673 1.00 71.31 82 ASN A CA 1
ATOM 629 C C . ASN A 1 82 ? 10.268 0.862 -9.480 1.00 71.31 82 ASN A C 1
ATOM 631 O O . ASN A 1 82 ? 9.359 1.650 -9.724 1.00 71.31 82 ASN A O 1
ATOM 635 N N . GLY A 1 83 ? 11.439 1.288 -8.997 1.00 63.91 83 GLY A N 1
ATOM 636 C CA . GLY A 1 83 ? 11.678 2.643 -8.483 1.00 63.91 83 GLY A CA 1
ATOM 637 C C . GLY A 1 83 ? 11.435 3.783 -9.480 1.00 63.91 83 GLY A C 1
ATOM 638 O O . GLY A 1 83 ? 10.912 4.817 -9.079 1.00 63.91 83 GLY A O 1
ATOM 639 N N . SER A 1 84 ? 11.739 3.575 -10.763 1.00 58.66 84 SER A N 1
ATOM 640 C CA . SER A 1 84 ? 11.496 4.519 -11.869 1.00 58.66 84 SER A CA 1
ATOM 641 C C . SER A 1 84 ? 10.018 4.652 -12.225 1.00 58.66 84 SER A C 1
ATOM 643 O O . SER A 1 84 ? 9.544 5.738 -12.551 1.00 58.66 84 SER A O 1
ATOM 645 N N . ALA A 1 85 ? 9.265 3.553 -12.159 1.00 59.22 85 ALA A N 1
ATOM 646 C CA . ALA A 1 85 ? 7.836 3.590 -12.418 1.00 59.22 85 ALA A CA 1
ATOM 647 C C . ALA A 1 85 ? 7.066 4.079 -11.197 1.00 59.22 85 ALA A C 1
ATOM 649 O O . ALA A 1 85 ? 6.178 4.902 -11.366 1.00 59.22 85 ALA A O 1
ATOM 650 N N . ALA A 1 86 ? 7.395 3.625 -9.987 1.00 59.56 86 ALA A N 1
ATOM 651 C CA . ALA A 1 86 ? 6.622 3.757 -8.746 1.00 59.56 86 ALA A CA 1
ATOM 652 C C . ALA A 1 86 ? 6.539 5.177 -8.153 1.00 59.56 86 ALA A C 1
ATOM 654 O O . ALA A 1 86 ? 6.307 5.352 -6.961 1.00 59.56 86 ALA A O 1
ATOM 655 N N . GLU A 1 87 ? 6.715 6.216 -8.961 1.00 66.81 87 GLU A N 1
ATOM 656 C CA . GLU A 1 87 ? 6.539 7.607 -8.542 1.00 66.81 87 GLU A CA 1
ATOM 657 C C . GLU A 1 87 ? 5.070 8.043 -8.557 1.00 66.81 87 GLU A C 1
ATOM 659 O O . GLU A 1 87 ? 4.712 9.068 -7.976 1.00 66.81 87 GLU A O 1
ATOM 664 N N . ARG A 1 88 ? 4.195 7.263 -9.206 1.00 75.81 88 ARG A N 1
ATOM 665 C CA . ARG A 1 88 ? 2.802 7.642 -9.423 1.00 75.81 88 ARG A CA 1
ATOM 666 C C . ARG A 1 88 ? 1.845 6.767 -8.627 1.00 75.81 88 ARG A C 1
ATOM 668 O O . ARG A 1 88 ? 1.534 5.639 -9.003 1.00 75.81 88 ARG A O 1
ATOM 675 N N . LEU A 1 89 ? 1.304 7.365 -7.572 1.00 80.00 89 LEU A N 1
ATOM 676 C CA . LEU A 1 89 ? 0.120 6.897 -6.863 1.00 80.00 89 LEU A CA 1
ATOM 677 C C . LEU A 1 89 ? -1.066 7.778 -7.244 1.00 80.00 89 LEU A C 1
ATOM 679 O O . LEU A 1 89 ? -0.988 9.004 -7.184 1.00 80.00 89 LEU A O 1
ATOM 683 N N . GLN A 1 90 ? -2.179 7.153 -7.606 1.00 80.06 90 GLN A N 1
ATOM 684 C CA . GLN A 1 90 ? -3.457 7.842 -7.735 1.00 80.06 90 GLN A CA 1
ATOM 685 C C . GLN A 1 90 ? -4.504 7.149 -6.882 1.00 80.06 90 GLN A C 1
ATOM 687 O O . GLN A 1 90 ? -4.792 5.966 -7.075 1.00 80.06 90 GLN A O 1
ATOM 692 N N . LEU A 1 91 ? -5.097 7.916 -5.972 1.00 79.06 91 LEU A N 1
ATOM 693 C CA . LEU A 1 91 ? -6.292 7.518 -5.250 1.00 79.06 91 LEU A CA 1
ATOM 694 C C . LEU A 1 91 ? -7.508 7.957 -6.059 1.00 79.06 91 LEU A C 1
ATOM 696 O O . LEU A 1 91 ? -7.634 9.112 -6.458 1.00 79.06 91 LEU A O 1
ATOM 700 N N . LEU A 1 92 ? -8.392 7.011 -6.334 1.00 73.88 92 LEU A N 1
ATOM 701 C CA . LEU A 1 92 ? -9.638 7.245 -7.041 1.00 73.88 92 LEU A CA 1
ATOM 702 C C . LEU A 1 92 ? -10.800 6.988 -6.092 1.00 73.88 92 LEU A C 1
ATOM 704 O O . LEU A 1 92 ? -10.820 5.982 -5.376 1.00 73.88 92 LEU A O 1
ATOM 708 N N . ILE A 1 93 ? -11.796 7.870 -6.165 1.00 66.25 93 ILE A N 1
ATOM 709 C CA . ILE A 1 93 ? -13.044 7.741 -5.415 1.00 66.25 93 ILE A CA 1
ATOM 710 C C . ILE A 1 93 ? -13.690 6.395 -5.779 1.00 66.25 93 ILE A C 1
ATOM 712 O O . ILE A 1 93 ? -13.962 6.097 -6.949 1.00 66.25 93 ILE A O 1
ATOM 716 N N . GLY A 1 94 ? -13.856 5.546 -4.768 1.00 65.94 94 GLY A N 1
ATOM 717 C CA . GLY A 1 94 ? -14.550 4.269 -4.862 1.00 65.94 94 GLY A CA 1
ATOM 718 C C . GLY A 1 94 ? -15.993 4.369 -4.372 1.00 65.94 94 GLY A C 1
ATOM 719 O O . GLY A 1 94 ? -16.553 5.452 -4.213 1.00 65.94 94 GLY A O 1
ATOM 720 N N . ARG A 1 95 ? -16.608 3.210 -4.119 1.00 74.88 95 ARG A N 1
ATOM 721 C CA . ARG A 1 95 ? -17.831 3.141 -3.302 1.00 74.88 95 ARG A CA 1
ATOM 722 C C . ARG A 1 95 ? -17.479 3.498 -1.851 1.00 74.88 95 ARG A C 1
ATOM 724 O O . ARG A 1 95 ? -16.316 3.403 -1.473 1.00 74.88 95 ARG A O 1
ATOM 731 N N . LYS A 1 96 ? -18.462 3.868 -1.022 1.00 75.19 96 LYS A N 1
ATOM 732 C CA . LYS A 1 96 ? -18.236 4.097 0.420 1.0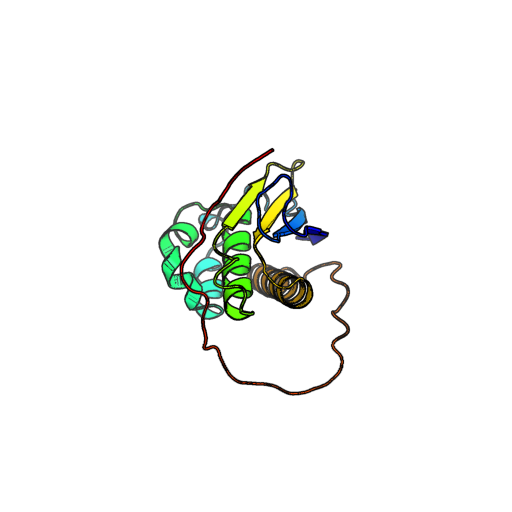0 75.19 96 LYS A CA 1
ATOM 733 C C . LYS A 1 96 ? -17.507 2.892 1.037 1.00 75.19 96 LYS A C 1
ATOM 735 O O . LYS A 1 96 ? -17.863 1.756 0.733 1.00 75.19 96 LYS A O 1
ATOM 740 N N . GLY A 1 97 ? -16.478 3.142 1.847 1.00 79.56 97 GLY A N 1
ATOM 741 C CA . GLY A 1 97 ? -15.619 2.093 2.412 1.00 79.56 97 GLY A CA 1
ATOM 742 C C . GLY A 1 97 ? -14.508 1.587 1.482 1.00 79.56 97 GLY A C 1
ATOM 743 O O . GLY A 1 97 ? -13.571 0.952 1.950 1.00 79.56 97 GLY A O 1
ATOM 744 N N . GLN A 1 98 ? -14.557 1.886 0.180 1.00 87.25 98 GLN A N 1
ATOM 745 C CA . GLN A 1 98 ? -13.611 1.367 -0.807 1.00 87.25 98 GLN A CA 1
ATOM 746 C C . GLN A 1 98 ? -12.750 2.468 -1.412 1.00 87.25 98 GLN A C 1
ATOM 748 O O . GLN A 1 98 ? -13.235 3.524 -1.818 1.00 87.25 98 GLN A O 1
ATOM 753 N N . VAL A 1 99 ? -11.472 2.160 -1.582 1.00 87.12 99 VAL A N 1
ATOM 754 C CA . VAL A 1 99 ? -10.525 2.995 -2.309 1.00 87.12 99 VAL A CA 1
ATOM 755 C C . VAL A 1 99 ? -10.006 2.233 -3.514 1.00 87.12 99 VAL A C 1
ATOM 757 O O . VAL A 1 99 ? -9.659 1.052 -3.440 1.00 87.12 99 VAL A O 1
ATOM 760 N N . ARG A 1 100 ? -9.958 2.913 -4.657 1.00 89.88 100 ARG A N 1
ATOM 761 C CA . ARG A 1 100 ? -9.261 2.394 -5.826 1.00 89.88 100 ARG A CA 1
ATOM 762 C C . ARG A 1 100 ? -7.905 3.072 -5.906 1.00 89.88 100 ARG A C 1
ATOM 764 O O . ARG A 1 100 ? -7.834 4.295 -5.916 1.00 89.88 100 ARG A O 1
ATOM 771 N N . MET A 1 101 ? -6.851 2.275 -5.996 1.00 89.94 101 MET A N 1
ATOM 772 C CA . MET A 1 101 ? -5.483 2.767 -6.118 1.00 89.94 101 MET A CA 1
ATOM 773 C C . MET A 1 101 ? -4.926 2.381 -7.478 1.00 89.94 101 MET A C 1
ATOM 775 O O . MET A 1 101 ? -5.111 1.249 -7.924 1.00 89.94 101 MET A O 1
ATOM 779 N N . LEU A 1 102 ? -4.257 3.316 -8.141 1.00 90.25 102 LEU A N 1
ATOM 780 C CA . LEU A 1 102 ? -3.347 2.996 -9.231 1.00 90.25 102 LEU A CA 1
ATOM 781 C C . LEU A 1 102 ? -1.929 3.283 -8.793 1.00 90.25 102 LEU A C 1
ATOM 783 O O . LEU A 1 102 ? -1.636 4.384 -8.332 1.00 90.25 102 LEU A O 1
ATOM 787 N N . ILE A 1 103 ? -1.082 2.281 -8.971 1.00 88.81 103 ILE A N 1
ATOM 788 C CA . ILE A 1 103 ? 0.338 2.354 -8.676 1.00 88.81 103 ILE A CA 1
ATOM 789 C C . ILE A 1 103 ? 1.069 1.907 -9.922 1.00 88.81 103 ILE A C 1
ATOM 791 O O . ILE A 1 103 ? 0.796 0.840 -10.469 1.00 88.81 103 ILE A O 1
ATOM 795 N N . SER A 1 104 ? 1.960 2.746 -10.407 1.00 86.88 104 SER A N 1
ATOM 796 C CA . SER A 1 104 ? 2.831 2.396 -11.515 1.00 86.88 104 SER A CA 1
ATOM 797 C C . SER A 1 104 ? 3.836 1.327 -11.092 1.00 86.88 104 SER A C 1
ATOM 799 O O . SER A 1 104 ? 4.391 1.354 -9.995 1.00 86.88 104 SER A O 1
ATOM 801 N N . CYS A 1 105 ? 4.055 0.365 -11.977 1.00 85.12 105 CYS A N 1
ATOM 802 C CA . CYS A 1 105 ? 4.988 -0.737 -11.771 1.00 85.12 105 CYS A CA 1
ATOM 803 C C . CYS A 1 105 ? 5.473 -1.212 -13.134 1.00 85.12 105 CYS A C 1
ATOM 805 O O . CYS A 1 105 ? 4.685 -1.286 -14.074 1.00 85.12 105 CYS A O 1
ATOM 807 N N . GLU A 1 106 ? 6.740 -1.564 -13.259 1.00 83.31 106 GLU A N 1
ATOM 808 C CA . GLU A 1 106 ? 7.300 -2.034 -14.524 1.00 83.31 106 GLU A CA 1
ATOM 809 C C . GLU A 1 106 ? 6.945 -3.501 -14.741 1.00 83.31 106 GLU A C 1
ATOM 811 O O . GLU A 1 106 ? 6.382 -3.864 -15.778 1.00 83.31 106 GLU A O 1
ATOM 816 N N . SER A 1 107 ? 7.178 -4.314 -13.711 1.00 85.62 107 SER A N 1
ATOM 817 C CA . SER A 1 107 ? 6.968 -5.756 -13.709 1.00 85.62 107 SER A CA 1
ATOM 818 C C . SER A 1 107 ? 5.660 -6.125 -13.014 1.00 85.62 107 SER A C 1
ATOM 820 O O . SER A 1 107 ? 5.426 -5.776 -11.858 1.00 85.62 107 SER A O 1
ATOM 822 N N . GLU A 1 108 ? 4.805 -6.882 -13.705 1.00 88.81 108 GLU A N 1
ATOM 823 C CA . GLU A 1 108 ? 3.576 -7.427 -13.117 1.00 88.81 108 GLU A CA 1
ATOM 824 C C . GLU A 1 108 ? 3.887 -8.327 -11.918 1.00 88.81 108 GLU A C 1
ATOM 826 O O . GLU A 1 108 ? 3.306 -8.166 -10.848 1.00 88.81 108 GLU A O 1
ATOM 831 N N . ALA A 1 109 ? 4.835 -9.254 -12.074 1.00 88.12 109 ALA A N 1
ATOM 832 C CA . ALA A 1 109 ? 5.140 -10.249 -11.052 1.00 88.12 109 ALA A CA 1
ATOM 833 C C . ALA A 1 109 ? 5.716 -9.617 -9.776 1.00 88.12 109 ALA A C 1
ATOM 835 O O . ALA A 1 109 ? 5.330 -9.994 -8.668 1.00 88.12 109 ALA A O 1
ATOM 836 N N . GLU A 1 110 ? 6.629 -8.658 -9.919 1.00 86.94 110 GLU A N 1
ATOM 837 C CA . GLU A 1 110 ? 7.228 -7.954 -8.781 1.00 86.94 110 GLU A CA 1
ATOM 838 C C . GLU A 1 110 ? 6.245 -6.968 -8.175 1.00 86.94 110 GLU A C 1
ATOM 840 O O . GLU A 1 110 ? 6.082 -6.944 -6.956 1.00 86.94 110 GLU A O 1
ATOM 845 N N . GLY A 1 111 ? 5.509 -6.238 -9.016 1.00 86.81 111 GLY A N 1
ATOM 846 C CA . GLY A 1 111 ? 4.510 -5.298 -8.545 1.00 86.81 111 GLY A CA 1
ATOM 847 C C . GLY A 1 111 ? 3.410 -5.984 -7.741 1.00 86.81 111 GLY A C 1
ATOM 848 O O . GLY A 1 111 ? 2.995 -5.472 -6.701 1.00 86.81 111 GLY A O 1
ATOM 849 N N . VAL A 1 112 ? 2.975 -7.176 -8.161 1.00 90.06 112 VAL A N 1
ATOM 850 C CA . VAL A 1 112 ? 1.993 -7.976 -7.421 1.00 90.06 112 VAL A CA 1
ATOM 851 C C . VAL A 1 112 ? 2.532 -8.381 -6.051 1.00 90.06 112 VAL A C 1
ATOM 853 O O . VAL A 1 112 ? 1.832 -8.218 -5.050 1.00 90.06 112 VAL A O 1
ATOM 856 N N . LYS A 1 113 ? 3.775 -8.875 -5.988 1.00 88.25 113 LYS A N 1
ATOM 857 C CA . LYS A 1 113 ? 4.419 -9.284 -4.730 1.00 88.25 113 LYS A CA 1
ATOM 858 C C . LYS A 1 113 ? 4.616 -8.099 -3.783 1.00 88.25 113 LYS A C 1
ATOM 860 O O . LYS A 1 113 ? 4.306 -8.217 -2.600 1.00 88.25 113 LYS A O 1
ATOM 865 N N . ALA A 1 114 ? 5.065 -6.961 -4.305 1.00 88.50 114 ALA A N 1
ATOM 866 C CA . ALA A 1 114 ? 5.250 -5.728 -3.550 1.00 88.50 114 ALA A CA 1
ATOM 867 C C . ALA A 1 114 ? 3.930 -5.222 -2.951 1.00 88.50 114 ALA A C 1
ATOM 869 O O . ALA A 1 114 ? 3.870 -4.928 -1.759 1.00 88.50 114 ALA A O 1
ATOM 870 N N . CYS A 1 115 ? 2.849 -5.201 -3.737 1.00 89.12 115 CYS A N 1
ATOM 871 C CA . CYS A 1 115 ? 1.519 -4.836 -3.246 1.00 89.12 115 CYS A CA 1
ATOM 872 C C . CYS A 1 115 ? 1.015 -5.794 -2.158 1.00 89.12 115 CYS A C 1
ATOM 874 O O . CYS A 1 115 ? 0.459 -5.346 -1.155 1.00 89.12 115 CYS A O 1
ATOM 876 N N . ALA A 1 116 ? 1.216 -7.104 -2.331 1.00 89.69 116 ALA A N 1
ATOM 877 C CA . ALA A 1 116 ? 0.814 -8.093 -1.336 1.00 89.69 116 ALA A CA 1
ATOM 878 C C . ALA A 1 116 ? 1.569 -7.904 -0.009 1.00 89.69 116 ALA A C 1
ATOM 880 O O . ALA A 1 116 ? 0.942 -7.893 1.052 1.00 89.69 116 ALA A O 1
ATOM 881 N N . ALA A 1 117 ? 2.887 -7.686 -0.075 1.00 88.81 117 ALA A N 1
ATOM 882 C CA . ALA A 1 117 ? 3.729 -7.418 1.088 1.00 88.81 117 ALA A CA 1
ATOM 883 C C . ALA A 1 117 ? 3.353 -6.103 1.788 1.00 88.81 117 ALA A C 1
ATOM 885 O O . ALA A 1 117 ? 3.177 -6.094 3.005 1.00 88.81 117 ALA A O 1
ATOM 886 N N . ALA A 1 118 ? 3.141 -5.024 1.027 1.00 90.00 118 ALA A N 1
ATOM 887 C CA . ALA A 1 118 ? 2.677 -3.741 1.553 1.00 90.00 118 ALA A CA 1
ATOM 888 C C . ALA A 1 118 ? 1.371 -3.892 2.340 1.00 90.00 118 ALA A C 1
ATOM 890 O O . ALA A 1 118 ? 1.249 -3.420 3.468 1.00 90.00 118 ALA A O 1
ATOM 891 N N . PHE A 1 119 ? 0.406 -4.606 1.760 1.00 90.12 119 PHE A N 1
ATOM 892 C CA . PHE A 1 119 ? -0.884 -4.851 2.388 1.00 90.12 119 PHE A CA 1
ATOM 893 C C . PHE A 1 119 ? -0.762 -5.700 3.660 1.00 90.12 119 PHE A C 1
ATOM 895 O O . PHE A 1 119 ? -1.444 -5.424 4.644 1.00 90.12 119 PHE A O 1
ATOM 902 N N . ALA A 1 120 ? 0.112 -6.711 3.659 1.00 88.81 120 ALA A N 1
ATOM 903 C CA . ALA A 1 120 ? 0.351 -7.559 4.822 1.00 88.81 120 ALA A CA 1
ATOM 904 C C . ALA A 1 120 ? 1.017 -6.790 5.974 1.00 88.81 120 ALA A C 1
ATOM 906 O O . ALA A 1 120 ? 0.559 -6.895 7.109 1.00 88.81 120 ALA A O 1
ATOM 907 N N . ILE A 1 121 ? 2.044 -5.984 5.682 1.00 88.00 121 ILE A N 1
ATOM 908 C CA . ILE A 1 121 ? 2.716 -5.123 6.667 1.00 88.00 121 ILE A CA 1
ATOM 909 C C . ILE A 1 121 ? 1.724 -4.119 7.248 1.00 88.00 121 ILE A C 1
ATOM 911 O O . ILE A 1 121 ? 1.600 -4.008 8.465 1.00 88.00 121 ILE A O 1
ATOM 915 N N . PHE A 1 122 ? 0.977 -3.423 6.390 1.00 89.25 122 PHE A N 1
ATOM 916 C CA . PHE A 1 122 ? 0.023 -2.416 6.838 1.00 89.25 122 PHE A CA 1
ATOM 917 C C . PHE A 1 122 ? -1.088 -3.033 7.694 1.00 89.25 122 PHE A C 1
ATOM 919 O O . PHE A 1 122 ? -1.368 -2.532 8.778 1.00 89.25 122 PHE A O 1
ATOM 926 N N . ALA A 1 123 ? -1.664 -4.165 7.273 1.00 87.94 123 ALA A N 1
ATOM 927 C CA . ALA A 1 123 ? -2.645 -4.892 8.077 1.00 87.94 123 ALA A CA 1
ATOM 928 C C . ALA A 1 123 ? -2.066 -5.307 9.441 1.00 87.94 123 ALA A C 1
ATOM 930 O O . ALA A 1 123 ? -2.686 -5.041 10.469 1.00 87.94 123 ALA A O 1
ATOM 931 N N . ALA A 1 124 ? -0.849 -5.862 9.468 1.00 87.44 124 ALA A N 1
ATOM 932 C CA . ALA A 1 124 ? -0.189 -6.261 10.709 1.00 87.44 124 ALA A CA 1
ATOM 933 C C . ALA A 1 124 ? 0.034 -5.076 11.664 1.00 87.44 124 ALA A C 1
ATOM 935 O O . ALA A 1 124 ? -0.212 -5.204 12.863 1.00 87.44 124 ALA A O 1
ATOM 936 N N . VAL A 1 125 ? 0.435 -3.908 11.150 1.00 87.25 125 VAL A N 1
ATOM 937 C CA . VAL A 1 125 ? 0.618 -2.693 11.966 1.00 87.25 125 VAL A CA 1
ATOM 938 C C . VAL A 1 125 ? -0.704 -2.155 12.520 1.00 87.25 125 VAL A C 1
ATOM 940 O O . VAL A 1 125 ? -0.722 -1.597 13.624 1.00 87.25 125 VAL A O 1
ATOM 943 N N . LEU A 1 126 ? -1.801 -2.347 11.786 1.00 84.94 126 LEU A N 1
ATOM 944 C CA . LEU A 1 126 ? -3.159 -2.032 12.233 1.00 84.94 126 LEU A CA 1
ATOM 945 C C . LEU A 1 126 ? -3.731 -3.063 13.223 1.00 84.94 126 LEU A C 1
ATOM 947 O O . LEU A 1 126 ? -4.823 -2.854 13.741 1.00 84.94 126 LEU A O 1
ATOM 951 N N . GLY A 1 127 ? -3.023 -4.164 13.500 1.00 79.12 127 GLY A N 1
ATOM 952 C CA . GLY A 1 127 ? -3.534 -5.267 14.323 1.00 79.12 127 GLY A CA 1
ATOM 953 C C . GLY A 1 127 ? -4.566 -6.148 13.606 1.00 79.12 127 GLY A C 1
ATOM 954 O O . GLY A 1 127 ? -5.193 -7.007 14.222 1.00 79.12 127 GLY A O 1
ATOM 955 N N . GLU A 1 128 ? -4.723 -5.968 12.297 1.00 62.72 128 GLU A N 1
ATOM 956 C CA . GLU A 1 128 ? -5.653 -6.696 11.442 1.00 62.72 128 GLU A CA 1
ATOM 957 C C . GLU A 1 128 ? -4.936 -7.867 10.750 1.00 62.72 128 GLU A C 1
ATOM 959 O O . GLU A 1 128 ? -3.811 -7.739 10.265 1.00 62.72 128 GLU A O 1
ATOM 964 N N . ARG A 1 129 ? -5.596 -9.025 10.617 1.00 49.84 129 ARG A N 1
ATOM 965 C CA . ARG A 1 129 ? -5.104 -10.075 9.707 1.00 49.84 129 ARG A CA 1
ATOM 966 C C . ARG A 1 129 ? -5.612 -9.789 8.293 1.00 49.84 129 ARG A C 1
ATOM 968 O O . ARG A 1 129 ? -6.820 -9.609 8.130 1.00 49.84 129 ARG A O 1
ATOM 975 N N . PRO A 1 130 ? -4.756 -9.795 7.256 1.00 51.84 130 PRO A N 1
ATOM 976 C CA . PRO A 1 130 ? -5.219 -9.597 5.888 1.00 51.84 130 PRO A CA 1
ATOM 977 C C . PRO A 1 130 ? -6.133 -10.761 5.470 1.00 51.84 130 PRO A C 1
ATOM 979 O O . PRO A 1 130 ? -5.682 -11.884 5.250 1.00 51.84 130 PRO A O 1
ATOM 982 N N . ALA A 1 131 ? -7.439 -10.509 5.372 1.00 49.50 131 ALA A N 1
ATOM 983 C CA . ALA A 1 131 ? -8.409 -11.509 4.941 1.00 49.50 131 ALA A CA 1
ATOM 984 C C . ALA A 1 131 ? -8.372 -11.677 3.412 1.00 49.50 131 ALA A C 1
ATOM 986 O O . ALA A 1 131 ? -8.479 -10.702 2.669 1.00 49.50 131 ALA A O 1
ATOM 987 N N . GLY A 1 132 ? -8.280 -12.922 2.932 1.00 52.50 132 GLY A N 1
ATOM 988 C CA . GLY A 1 132 ? -8.515 -13.256 1.522 1.00 52.50 132 GLY A CA 1
ATOM 989 C C . GLY A 1 132 ? -7.353 -13.033 0.547 1.00 52.50 132 GLY A C 1
ATOM 990 O O . GLY A 1 132 ? -7.602 -12.981 -0.654 1.00 52.50 132 GLY A O 1
ATOM 991 N N . GLN A 1 133 ? -6.101 -12.941 1.007 1.00 48.16 133 GLN A N 1
ATOM 992 C CA . GLN A 1 133 ? -4.950 -13.078 0.105 1.00 48.16 133 GLN A CA 1
ATOM 993 C C . GLN A 1 133 ? -4.729 -14.557 -0.230 1.00 48.16 133 GLN A C 1
ATOM 995 O O . GLN A 1 133 ? -4.406 -15.359 0.646 1.00 48.16 133 GLN A O 1
ATOM 1000 N N . ALA A 1 134 ? -4.877 -14.928 -1.504 1.00 40.59 134 ALA A N 1
ATOM 1001 C CA . ALA A 1 134 ? -4.302 -16.176 -1.985 1.00 40.59 134 ALA A CA 1
ATOM 1002 C C . ALA A 1 134 ? -2.778 -16.074 -1.831 1.00 40.59 134 ALA A C 1
ATOM 1004 O O . ALA A 1 134 ? -2.162 -15.155 -2.372 1.00 40.59 134 ALA A O 1
ATOM 1005 N N . ALA A 1 135 ? -2.189 -16.988 -1.058 1.00 33.78 135 ALA A N 1
ATOM 1006 C CA . ALA A 1 135 ? -0.748 -17.044 -0.859 1.00 33.78 135 ALA A CA 1
ATOM 1007 C C . ALA A 1 135 ? -0.040 -17.065 -2.226 1.00 33.78 135 ALA A C 1
ATOM 1009 O O . ALA A 1 135 ? -0.418 -17.875 -3.083 1.00 33.78 135 ALA A O 1
ATOM 1010 N N . PRO A 1 136 ? 0.977 -16.216 -2.465 1.00 36.59 136 PRO A N 1
ATOM 1011 C CA . PRO A 1 136 ? 1.777 -16.350 -3.668 1.00 36.59 136 PRO A CA 1
ATOM 1012 C C . PRO A 1 136 ? 2.433 -17.734 -3.633 1.00 36.59 136 PRO A C 1
ATOM 1014 O O . PRO A 1 136 ? 3.245 -18.022 -2.754 1.00 36.59 136 PRO A O 1
ATOM 1017 N N . ARG A 1 137 ? 2.078 -18.614 -4.580 1.00 32.94 137 ARG A N 1
ATOM 1018 C CA . ARG A 1 137 ? 2.866 -19.821 -4.856 1.00 32.94 137 ARG A CA 1
ATOM 1019 C C . ARG A 1 137 ? 4.208 -19.357 -5.412 1.00 32.94 137 ARG A C 1
ATOM 1021 O O . ARG A 1 137 ? 4.357 -19.143 -6.611 1.00 32.94 137 ARG A O 1
ATOM 1028 N N . LEU A 1 138 ? 5.161 -19.140 -4.517 1.00 32.62 138 LEU A N 1
ATOM 1029 C CA . LEU A 1 138 ? 6.556 -18.947 -4.870 1.00 32.62 138 LEU A CA 1
ATOM 1030 C C . LEU A 1 138 ? 7.139 -20.319 -5.240 1.00 32.62 138 LEU A C 1
ATOM 1032 O O . LEU A 1 138 ? 7.021 -21.250 -4.440 1.00 32.62 138 LEU A O 1
ATOM 1036 N N . PRO A 1 139 ? 7.759 -20.482 -6.420 1.00 28.97 139 PRO A N 1
ATOM 1037 C CA . PRO A 1 139 ? 8.682 -21.590 -6.614 1.00 28.97 139 PRO A CA 1
ATOM 1038 C C . PRO A 1 139 ? 9.885 -21.396 -5.671 1.00 28.97 139 PRO A C 1
ATOM 1040 O O . PRO A 1 139 ? 10.270 -20.252 -5.402 1.00 28.97 139 PRO A O 1
ATOM 1043 N N . PRO A 1 140 ? 10.492 -22.471 -5.146 1.00 27.34 140 PRO A N 1
ATOM 1044 C CA . PRO A 1 140 ? 11.653 -22.325 -4.286 1.00 27.34 140 PRO A CA 1
ATOM 1045 C C . PRO A 1 140 ? 12.860 -21.895 -5.132 1.00 27.34 140 PRO A C 1
ATOM 1047 O O . PRO A 1 140 ? 13.232 -22.632 -6.044 1.00 27.34 140 PRO A O 1
ATOM 1050 N N . LYS A 1 141 ? 13.473 -20.739 -4.822 1.00 29.89 141 LYS A N 1
ATOM 1051 C CA . LYS A 1 141 ? 14.912 -20.624 -4.482 1.00 29.89 141 LYS A CA 1
ATOM 1052 C C . LYS A 1 141 ? 15.434 -19.185 -4.298 1.00 29.89 141 LYS A C 1
ATOM 1054 O O . LYS A 1 141 ? 15.174 -18.319 -5.121 1.00 29.89 141 LYS A O 1
ATOM 1059 N N . GLU A 1 142 ? 16.226 -19.075 -3.223 1.00 28.36 142 GLU A N 1
ATOM 1060 C CA . GLU A 1 142 ? 17.433 -18.265 -2.944 1.00 28.36 142 GLU A CA 1
ATOM 1061 C C . GLU A 1 142 ? 17.403 -16.722 -3.000 1.00 28.36 142 GLU A C 1
ATOM 1063 O O . GLU A 1 142 ? 16.779 -16.088 -3.840 1.00 28.36 142 GLU A O 1
ATOM 1068 N N . VAL A 1 143 ? 18.092 -16.125 -2.019 1.00 31.11 143 VAL A N 1
ATOM 1069 C CA . VAL A 1 143 ? 18.030 -14.716 -1.603 1.00 31.11 143 VAL A CA 1
ATOM 1070 C C . VAL A 1 143 ? 19.352 -13.987 -1.914 1.00 31.11 143 VAL A C 1
ATOM 1072 O O . VAL A 1 143 ? 20.407 -14.486 -1.536 1.00 31.11 143 VAL A O 1
ATOM 1075 N N . ALA A 1 144 ? 19.216 -12.760 -2.456 1.00 27.31 144 ALA A N 1
ATOM 1076 C CA . ALA A 1 144 ? 20.102 -11.568 -2.407 1.00 27.31 144 ALA A CA 1
ATOM 1077 C C . ALA A 1 144 ? 21.379 -11.489 -3.293 1.00 27.31 144 ALA A C 1
ATOM 1079 O O . ALA A 1 144 ? 21.898 -12.532 -3.683 1.00 27.31 144 ALA A O 1
ATOM 1080 N N . PRO A 1 145 ? 21.940 -10.271 -3.571 1.00 35.03 145 PRO A N 1
ATOM 1081 C CA . PRO A 1 145 ? 21.559 -8.916 -3.105 1.00 35.03 145 PRO A CA 1
ATOM 1082 C C . PRO A 1 145 ? 21.403 -7.800 -4.186 1.00 35.03 145 PRO A C 1
ATOM 1084 O O . PRO A 1 145 ? 22.060 -7.799 -5.216 1.00 35.03 145 PRO A O 1
ATOM 1087 N N . VAL A 1 146 ? 20.565 -6.807 -3.845 1.00 26.95 146 VAL A N 1
ATOM 1088 C CA . VAL A 1 146 ? 20.702 -5.336 -4.017 1.00 26.95 146 VAL A CA 1
ATOM 1089 C C . VAL A 1 146 ? 21.082 -4.741 -5.390 1.00 26.95 146 VAL A C 1
ATOM 1091 O O . VAL A 1 146 ? 22.230 -4.738 -5.812 1.00 26.95 146 VAL A O 1
ATOM 1094 N N . ALA A 1 147 ? 20.071 -4.093 -5.981 1.00 28.67 147 ALA A N 1
ATOM 1095 C CA . ALA A 1 147 ? 20.079 -2.766 -6.606 1.00 28.67 147 ALA A CA 1
ATOM 1096 C C . ALA A 1 147 ? 21.406 -2.217 -7.151 1.00 28.67 147 ALA A C 1
ATOM 1098 O O . ALA A 1 147 ? 22.191 -1.659 -6.392 1.00 28.67 147 ALA A O 1
ATOM 1099 N N . LEU A 1 148 ? 21.551 -2.199 -8.479 1.00 26.58 148 LEU A N 1
ATOM 1100 C CA . LEU A 1 148 ? 22.140 -1.073 -9.210 1.00 26.58 148 LEU A CA 1
ATOM 1101 C C . LEU A 1 148 ? 21.999 -1.328 -10.712 1.00 26.58 148 LEU A C 1
ATOM 1103 O O . LEU A 1 148 ? 22.588 -2.285 -11.199 1.00 26.58 148 LEU A O 1
ATOM 1107 N N . ALA A 1 149 ? 21.248 -0.489 -11.429 1.00 25.50 149 ALA A N 1
ATOM 1108 C CA . ALA A 1 149 ? 21.625 0.038 -12.747 1.00 25.50 149 ALA A CA 1
ATOM 1109 C C . ALA A 1 149 ? 20.403 0.542 -13.533 1.00 25.50 149 ALA A C 1
ATOM 1111 O O . ALA A 1 149 ? 19.593 -0.234 -14.019 1.00 25.50 149 ALA A O 1
ATOM 1112 N N . MET A 1 150 ? 20.407 1.852 -13.785 1.00 30.64 150 MET A N 1
ATOM 1113 C CA . MET A 1 150 ? 20.170 2.392 -15.127 1.00 30.64 150 MET A CA 1
ATOM 1114 C C . MET A 1 150 ? 18.748 2.326 -15.706 1.00 30.64 150 MET A C 1
ATOM 1116 O O . MET A 1 150 ? 18.416 1.444 -16.487 1.00 30.64 150 MET A O 1
ATOM 1120 N N . ALA A 1 151 ? 18.005 3.413 -15.523 1.00 27.03 151 ALA A N 1
ATOM 1121 C CA . ALA A 1 151 ? 17.278 4.037 -16.630 1.00 27.03 151 ALA A CA 1
ATOM 1122 C C . ALA A 1 151 ? 17.133 5.532 -16.296 1.00 27.03 151 ALA A C 1
ATOM 1124 O O . ALA A 1 151 ? 16.249 5.937 -15.553 1.00 27.03 151 ALA A O 1
ATOM 1125 N N . ALA A 1 152 ? 18.144 6.359 -16.579 1.00 31.02 152 ALA A N 1
ATOM 1126 C CA . ALA A 1 152 ? 18.309 6.988 -17.892 1.00 31.02 152 ALA A CA 1
ATOM 1127 C C . ALA A 1 152 ? 17.006 7.707 -18.290 1.00 31.02 152 ALA A C 1
ATOM 1129 O O . ALA A 1 152 ? 15.975 7.095 -18.523 1.00 31.02 152 ALA A O 1
ATOM 1130 N N . ALA A 1 153 ? 16.987 9.033 -18.241 1.00 34.12 153 ALA A N 1
ATOM 1131 C CA . ALA A 1 153 ? 17.304 9.803 -19.435 1.00 34.12 153 ALA A CA 1
ATOM 1132 C C . ALA A 1 153 ? 16.435 9.402 -20.649 1.00 34.12 153 ALA A C 1
ATOM 1134 O O . ALA A 1 153 ? 16.623 8.345 -21.243 1.00 34.12 153 ALA A O 1
ATOM 1135 N N . MET A 1 154 ? 15.612 10.375 -21.066 1.00 40.19 154 MET A N 1
ATOM 1136 C CA . MET A 1 154 ? 14.930 10.519 -22.367 1.00 40.19 154 MET A CA 1
ATOM 1137 C C . MET A 1 154 ? 13.593 9.767 -22.519 1.00 40.19 154 MET A C 1
ATOM 1139 O O . MET A 1 154 ? 13.395 8.742 -21.876 1.00 40.19 154 MET A O 1
ATOM 1143 N N . PRO A 1 155 ? 12.618 10.300 -23.295 1.00 44.19 155 PRO A N 1
ATOM 1144 C CA . PRO A 1 155 ? 12.645 10.226 -24.771 1.00 44.19 155 PRO A CA 1
ATOM 1145 C C . PRO A 1 155 ? 12.148 11.522 -25.466 1.00 44.19 155 PRO A C 1
ATOM 1147 O O . PRO A 1 155 ? 11.312 12.248 -24.939 1.00 44.19 155 PRO A O 1
ATOM 1150 N N . ALA A 1 156 ? 12.736 11.972 -26.576 1.00 46.19 156 ALA A N 1
ATOM 1151 C CA . ALA A 1 156 ? 12.663 11.446 -27.948 1.00 46.19 156 ALA A CA 1
ATOM 1152 C C . ALA A 1 156 ? 11.272 11.556 -28.608 1.00 46.19 156 ALA A C 1
ATOM 1154 O O . ALA A 1 156 ? 10.291 10.968 -28.157 1.00 46.19 156 ALA A O 1
ATOM 1155 N N . GLY A 1 157 ? 11.237 12.265 -29.736 1.00 35.19 157 GLY A N 1
ATOM 1156 C CA . GLY A 1 157 ? 10.167 12.241 -30.729 1.00 35.19 157 GLY A CA 1
ATOM 1157 C C . GLY A 1 157 ? 10.383 13.353 -31.762 1.00 35.19 157 GLY A C 1
ATOM 1158 O O . GLY A 1 157 ? 10.802 14.443 -31.395 1.00 35.19 157 GLY A O 1
ATOM 1159 N N . THR A 1 158 ? 10.130 13.205 -33.059 1.00 40.78 158 THR A N 1
ATOM 1160 C CA . THR A 1 158 ? 9.765 12.059 -33.909 1.00 40.78 158 THR A CA 1
ATOM 1161 C C . THR A 1 158 ? 9.789 12.609 -35.341 1.00 40.78 158 THR A C 1
ATOM 1163 O O . THR A 1 158 ? 9.403 13.761 -35.539 1.00 40.78 158 THR A O 1
ATOM 1166 N N . MET A 1 159 ? 10.208 11.825 -36.336 1.00 36.59 159 MET A N 1
ATOM 1167 C CA . MET A 1 159 ? 10.107 12.197 -37.752 1.00 36.59 159 MET A CA 1
ATOM 1168 C C . MET A 1 159 ? 8.812 11.613 -38.355 1.00 36.59 159 MET A C 1
ATOM 1170 O O . MET A 1 159 ? 8.481 10.464 -38.087 1.00 36.59 159 MET A O 1
ATOM 1174 N N . HIS A 1 160 ? 8.112 12.478 -39.096 1.00 37.91 160 HIS A N 1
ATOM 1175 C CA . HIS A 1 160 ? 7.020 12.358 -40.080 1.00 37.91 160 HIS A CA 1
ATOM 1176 C C . HIS A 1 160 ? 6.114 11.117 -40.254 1.00 37.91 160 HIS A C 1
ATOM 1178 O O . HIS A 1 160 ? 6.579 10.008 -40.476 1.00 37.91 160 HIS A O 1
ATOM 1184 N N . ALA A 1 161 ? 4.802 11.426 -40.261 1.00 35.75 161 ALA A N 1
ATOM 1185 C CA . ALA A 1 161 ? 3.821 11.395 -41.373 1.00 35.75 161 ALA A CA 1
ATOM 1186 C C . ALA A 1 161 ? 3.786 10.198 -42.346 1.00 35.75 161 ALA A C 1
ATOM 1188 O O . ALA A 1 161 ? 4.808 9.616 -42.703 1.00 35.75 161 ALA A O 1
ATOM 1189 N N . PRO A 1 162 ? 2.581 9.882 -42.839 1.00 53.66 162 PRO A N 1
ATOM 1190 C CA . PRO A 1 162 ? 2.195 10.429 -44.150 1.00 53.66 162 PRO A CA 1
ATOM 1191 C C . PRO A 1 162 ? 0.963 11.342 -44.129 1.00 53.66 162 PRO A C 1
ATOM 1193 O O . PRO A 1 162 ? 0.064 11.127 -43.284 1.00 53.66 162 PRO A O 1
#

Radius of gyration: 16.98 Å; chains: 1; bounding box: 40×38×62 Å

Secondary structure (DSSP, 8-state):
-EEEEEEEEPSSBTTBSS-EEEEEEE-GGGGG-BGGGSTTHHHHHHHH-GGGGGGHHHHHTT-BHHHHHHHHHHHHHHHTT-TTTTT-EEEEE-STTEEEEEEE-S-HHHHHHHHHHHHHHHHHHTT---BTPPP--PPP----------------------